Protein AF-A0A645CK18-F1 (afdb_monomer)

Structure (mmCIF, N/CA/C/O backbone):
data_AF-A0A645CK18-F1
#
_entry.id   AF-A0A645CK18-F1
#
loop_
_atom_site.group_PDB
_atom_site.id
_atom_site.type_symbol
_atom_site.label_atom_id
_atom_site.label_alt_id
_atom_site.label_comp_id
_atom_site.label_asym_id
_atom_site.label_entity_id
_atom_site.label_seq_id
_atom_site.pdbx_PDB_ins_code
_atom_site.Cartn_x
_atom_site.Cartn_y
_atom_site.Cartn_z
_atom_site.occupancy
_atom_site.B_iso_or_equiv
_atom_site.auth_seq_id
_atom_site.auth_comp_id
_atom_site.auth_asym_id
_atom_site.auth_atom_id
_atom_site.pdbx_PDB_model_num
ATOM 1 N N . MET A 1 1 ? -4.525 -36.676 12.591 1.00 39.38 1 MET A N 1
ATOM 2 C CA . MET A 1 1 ? -5.129 -35.345 12.362 1.00 39.38 1 MET A CA 1
ATOM 3 C C . MET A 1 1 ? -4.585 -34.371 13.397 1.00 39.38 1 MET A C 1
ATOM 5 O O . MET A 1 1 ? -5.001 -34.445 14.545 1.00 39.38 1 MET A O 1
ATOM 9 N N . ARG A 1 2 ? -3.647 -33.491 13.028 1.00 35.09 2 ARG A N 1
ATOM 10 C CA . ARG A 1 2 ? -3.368 -32.287 13.825 1.00 35.09 2 ARG A CA 1
ATOM 11 C C . ARG A 1 2 ? -4.333 -31.209 13.345 1.00 35.09 2 ARG A C 1
ATOM 13 O O . ARG A 1 2 ? -4.255 -30.798 12.192 1.00 35.09 2 ARG A O 1
ATOM 20 N N . LYS A 1 3 ? -5.286 -30.823 14.196 1.00 43.47 3 LYS A N 1
ATOM 21 C CA . LYS A 1 3 ? -6.135 -29.643 13.990 1.00 43.47 3 LYS A CA 1
ATOM 22 C C . LYS A 1 3 ? -5.348 -28.403 14.410 1.00 43.47 3 LYS A C 1
ATOM 24 O O . LYS A 1 3 ? -5.750 -27.685 15.314 1.00 43.47 3 LYS A O 1
ATOM 29 N N . ASP A 1 4 ? -4.239 -28.155 13.729 1.00 43.88 4 ASP A N 1
ATOM 30 C CA . ASP A 1 4 ? -3.642 -26.829 13.736 1.00 43.88 4 ASP A CA 1
ATOM 31 C C . ASP A 1 4 ? -4.367 -26.083 12.619 1.00 43.88 4 ASP A C 1
ATOM 33 O O . ASP A 1 4 ? -3.883 -25.984 11.491 1.00 43.88 4 ASP A O 1
ATOM 37 N N . GLY A 1 5 ? -5.590 -25.630 12.904 1.00 43.50 5 GLY A N 1
ATOM 38 C CA . GLY A 1 5 ? -6.220 -24.566 12.130 1.00 43.50 5 GLY A CA 1
ATOM 39 C C . GLY A 1 5 ? -5.396 -23.305 12.354 1.00 43.50 5 GLY A C 1
ATOM 40 O O . GLY A 1 5 ? -5.785 -22.446 13.134 1.00 43.50 5 GLY A O 1
ATOM 41 N N . LYS A 1 6 ? -4.191 -23.279 11.773 1.00 40.31 6 LYS A N 1
ATOM 42 C CA . LYS A 1 6 ? -3.213 -22.208 11.892 1.00 40.31 6 LYS A CA 1
ATOM 43 C C . LYS A 1 6 ? -3.889 -20.946 11.393 1.00 40.31 6 LYS A C 1
ATOM 45 O O . LYS A 1 6 ? -4.274 -20.884 10.226 1.00 40.31 6 LYS A O 1
ATOM 50 N N . TYR A 1 7 ? -4.046 -19.973 12.279 1.00 39.88 7 TYR A N 1
ATOM 51 C CA . TYR A 1 7 ? -4.346 -18.601 11.914 1.00 39.88 7 TYR A CA 1
ATOM 52 C C . TYR A 1 7 ? -3.490 -18.226 10.699 1.00 39.88 7 TYR A C 1
ATOM 54 O O . TYR A 1 7 ? -2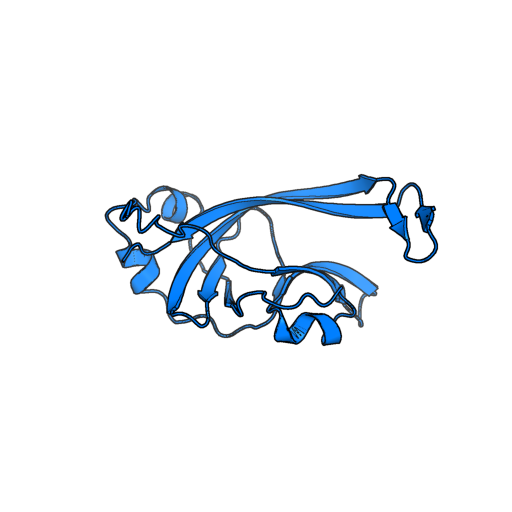.262 -18.207 10.779 1.00 39.88 7 TYR A O 1
ATOM 62 N N . LYS A 1 8 ? -4.116 -17.990 9.543 1.00 45.72 8 LYS A N 1
ATOM 63 C CA . LYS A 1 8 ? -3.454 -17.231 8.483 1.00 45.72 8 LYS A CA 1
ATOM 64 C C . LYS A 1 8 ? -3.604 -15.764 8.861 1.00 45.72 8 LYS A C 1
ATOM 66 O O . LYS A 1 8 ? -4.473 -15.069 8.331 1.00 45.72 8 LYS A O 1
ATOM 71 N N . ASP A 1 9 ? -2.745 -15.314 9.773 1.00 56.09 9 ASP A N 1
ATOM 72 C CA . ASP A 1 9 ? -2.522 -13.895 10.099 1.00 56.09 9 ASP A CA 1
ATOM 73 C C . ASP A 1 9 ? -1.730 -13.177 8.989 1.00 56.09 9 ASP A C 1
ATOM 75 O O . ASP A 1 9 ? -1.170 -12.102 9.171 1.00 56.09 9 ASP A O 1
ATOM 79 N N . GLU A 1 10 ? -1.684 -13.777 7.803 1.00 64.25 10 GLU A N 1
ATOM 80 C CA . GLU A 1 10 ? -1.122 -13.201 6.596 1.00 64.25 10 GLU A CA 1
ATOM 81 C C . GLU A 1 10 ? -2.141 -12.217 6.001 1.00 64.25 10 GLU A C 1
ATOM 83 O O . GLU A 1 10 ? -3.342 -12.512 5.861 1.00 64.25 10 GLU A O 1
ATOM 88 N N . ILE A 1 11 ? -1.659 -11.017 5.690 1.00 69.62 11 ILE A N 1
ATOM 89 C CA . ILE A 1 11 ? -2.378 -10.035 4.888 1.00 69.62 11 ILE A CA 1
ATOM 90 C C . ILE A 1 11 ? -1.669 -9.971 3.543 1.00 69.62 11 ILE A C 1
ATOM 92 O O . ILE A 1 11 ? -0.515 -9.556 3.467 1.00 69.62 11 ILE A O 1
ATOM 96 N N . ASP A 1 12 ? -2.399 -10.317 2.491 1.00 73.88 12 ASP A N 1
ATOM 97 C CA . ASP A 1 12 ? -1.929 -10.189 1.122 1.00 73.88 12 ASP A CA 1
ATOM 98 C C . ASP A 1 12 ? -2.417 -8.851 0.552 1.00 73.88 12 ASP A C 1
ATOM 100 O O . ASP A 1 12 ? -3.615 -8.633 0.359 1.00 73.88 12 ASP A O 1
ATOM 104 N N . PHE A 1 13 ? -1.487 -7.944 0.270 1.00 84.06 13 PHE A N 1
ATOM 105 C CA . PHE A 1 13 ? -1.720 -6.783 -0.588 1.00 84.06 13 PHE A CA 1
ATOM 106 C C . PHE A 1 13 ? -0.542 -6.620 -1.542 1.00 84.06 13 PHE A C 1
ATOM 108 O O . PHE A 1 13 ? 0.584 -7.015 -1.245 1.00 84.06 13 PHE A O 1
ATOM 115 N N . SER A 1 14 ? -0.807 -6.048 -2.715 1.00 90.44 14 SER A N 1
ATOM 116 C CA . SER A 1 14 ? 0.205 -5.882 -3.754 1.00 90.44 14 SER A CA 1
ATOM 117 C C . SER A 1 14 ? 0.737 -4.449 -3.789 1.00 90.44 14 SER A C 1
ATOM 119 O O . SER A 1 14 ? 0.002 -3.483 -3.574 1.00 90.44 14 SER A O 1
ATOM 121 N N . LEU A 1 15 ? 2.030 -4.339 -4.077 1.00 92.31 15 LEU A N 1
ATOM 122 C CA . LEU A 1 15 ? 2.783 -3.095 -4.197 1.00 92.31 15 LEU A CA 1
ATOM 123 C C . LEU A 1 15 ? 3.321 -2.968 -5.623 1.00 92.31 15 LEU A C 1
ATOM 125 O O . LEU A 1 15 ? 3.564 -3.977 -6.298 1.00 92.31 15 LEU A O 1
ATOM 129 N N . GLY A 1 16 ? 3.534 -1.742 -6.083 1.00 92.50 16 GLY A N 1
ATOM 130 C CA . GLY A 1 16 ? 4.200 -1.505 -7.354 1.00 92.50 16 GLY A CA 1
ATOM 131 C C . GLY A 1 16 ? 4.584 -0.053 -7.563 1.00 92.50 16 GLY A C 1
ATOM 132 O O . GLY A 1 16 ? 3.889 0.860 -7.121 1.00 92.50 16 GLY A O 1
ATOM 133 N N . ASP A 1 17 ? 5.690 0.124 -8.269 1.00 92.50 17 ASP A N 1
ATOM 134 C CA . ASP A 1 17 ? 6.139 1.406 -8.788 1.00 92.50 17 ASP A CA 1
ATOM 135 C C . ASP A 1 17 ? 5.344 1.709 -10.061 1.00 92.50 17 ASP A C 1
ATOM 137 O O . ASP A 1 17 ? 5.632 1.171 -11.129 1.00 92.50 17 ASP A O 1
ATOM 141 N N . ILE A 1 18 ? 4.292 2.521 -9.932 1.00 93.12 18 ILE A N 1
ATOM 142 C CA . ILE A 1 18 ? 3.491 2.957 -11.079 1.00 93.12 18 ILE A CA 1
ATOM 143 C C . ILE A 1 18 ? 4.157 4.163 -11.734 1.00 93.12 18 ILE A C 1
ATOM 145 O O . ILE A 1 18 ? 4.786 4.973 -11.055 1.00 93.12 18 ILE A O 1
ATOM 149 N N . VAL A 1 19 ? 3.998 4.309 -13.043 1.00 89.00 19 VAL A N 1
ATOM 150 C CA . VAL A 1 19 ? 4.429 5.516 -13.751 1.00 89.00 19 VAL A CA 1
ATOM 151 C C . VAL A 1 19 ? 3.227 6.442 -13.867 1.00 89.00 19 VAL A C 1
ATOM 153 O O . VAL A 1 19 ? 2.182 6.036 -14.368 1.00 89.00 19 VAL A O 1
ATOM 156 N N . ASP A 1 20 ? 3.360 7.672 -13.382 1.00 82.12 20 ASP A N 1
ATOM 157 C CA . ASP A 1 20 ? 2.406 8.726 -13.715 1.00 82.12 20 ASP A CA 1
ATOM 158 C C . ASP A 1 20 ? 2.648 9.167 -15.159 1.00 82.12 20 ASP A C 1
ATOM 160 O O . ASP A 1 20 ? 3.687 9.753 -15.464 1.00 82.12 20 ASP A O 1
ATOM 164 N N . ASP A 1 21 ? 1.695 8.883 -16.045 1.00 77.56 21 ASP A N 1
ATOM 165 C CA . ASP A 1 21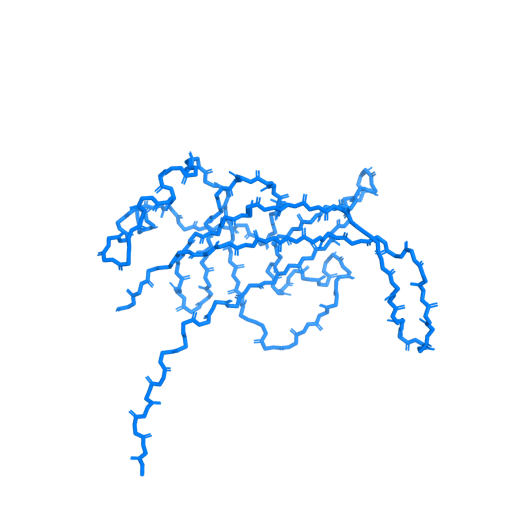 ? 1.818 9.170 -17.475 1.00 77.56 21 ASP A CA 1
ATOM 166 C C . ASP A 1 21 ? 2.049 10.663 -17.764 1.00 77.56 21 ASP A C 1
ATOM 168 O O . ASP A 1 21 ? 2.741 10.997 -18.729 1.00 77.56 21 ASP A O 1
ATOM 172 N N . ALA A 1 22 ? 1.528 11.569 -16.926 1.00 79.56 22 ALA A N 1
ATOM 173 C CA . ALA A 1 22 ? 1.653 13.009 -17.142 1.00 79.56 22 ALA A CA 1
ATOM 174 C C . ALA A 1 22 ? 3.050 13.539 -16.788 1.00 79.56 22 ALA A C 1
ATOM 176 O O . ALA A 1 22 ? 3.602 14.370 -17.507 1.00 79.56 22 ALA A O 1
ATOM 177 N N . SER A 1 23 ? 3.623 13.069 -15.678 1.00 81.31 23 SER A N 1
ATOM 178 C CA . SER A 1 23 ? 4.912 13.552 -15.165 1.00 81.31 23 SER A CA 1
ATOM 179 C C . SER A 1 23 ? 6.087 12.617 -15.459 1.00 81.31 23 SER A C 1
ATOM 181 O O . SER A 1 23 ? 7.228 12.970 -15.168 1.00 81.31 23 SER A O 1
ATOM 183 N N . GLN A 1 24 ? 5.819 11.422 -15.997 1.00 84.75 24 GLN A N 1
ATOM 184 C CA . GLN A 1 24 ? 6.776 10.318 -16.154 1.00 84.75 24 GLN A CA 1
ATOM 185 C C . GLN A 1 24 ? 7.507 9.972 -14.844 1.00 84.75 24 GLN A C 1
ATOM 187 O O . GLN A 1 24 ? 8.623 9.448 -14.841 1.00 84.75 24 GLN A O 1
ATOM 192 N N . THR A 1 25 ? 6.876 10.274 -13.707 1.00 86.69 25 THR A N 1
ATOM 193 C CA . THR A 1 25 ? 7.445 10.039 -12.382 1.00 86.69 25 THR A CA 1
ATOM 194 C C . THR A 1 25 ? 7.083 8.641 -11.909 1.00 86.69 25 THR A C 1
ATOM 196 O O . THR A 1 25 ? 5.939 8.206 -12.036 1.00 86.69 25 THR A O 1
ATOM 199 N N . ILE A 1 26 ? 8.058 7.950 -11.320 1.00 90.00 26 ILE A N 1
ATOM 200 C CA . ILE A 1 26 ? 7.840 6.667 -10.653 1.00 90.00 26 ILE A CA 1
ATOM 201 C C . ILE A 1 26 ? 7.238 6.924 -9.271 1.00 90.00 26 ILE A C 1
ATOM 203 O O . ILE A 1 26 ? 7.835 7.624 -8.450 1.00 90.00 26 ILE A O 1
ATOM 207 N N . ILE A 1 27 ? 6.073 6.337 -9.012 1.00 92.56 27 ILE A N 1
ATOM 208 C CA . ILE A 1 27 ? 5.299 6.512 -7.787 1.00 92.56 27 ILE A CA 1
ATOM 209 C C . ILE A 1 27 ? 5.106 5.148 -7.103 1.00 92.56 27 ILE A C 1
ATOM 211 O O . ILE A 1 27 ? 4.332 4.320 -7.593 1.00 92.56 27 ILE A O 1
ATOM 215 N N . PRO A 1 28 ? 5.735 4.904 -5.941 1.00 95.31 28 PRO A N 1
ATOM 216 C CA . PRO A 1 28 ? 5.482 3.695 -5.168 1.00 95.31 28 PRO A CA 1
ATOM 217 C C . PRO A 1 28 ? 4.033 3.705 -4.684 1.00 95.31 28 PRO A C 1
ATOM 219 O O . PRO A 1 28 ? 3.577 4.685 -4.093 1.00 95.31 28 PRO A O 1
ATOM 222 N N . SER A 1 29 ? 3.290 2.635 -4.952 1.00 96.56 29 SER A N 1
ATOM 223 C CA . SER A 1 29 ? 1.846 2.586 -4.712 1.00 96.56 29 SER A CA 1
ATOM 224 C C . SER A 1 29 ? 1.390 1.238 -4.162 1.00 96.56 29 SER A C 1
ATOM 226 O O . SER A 1 29 ? 1.933 0.186 -4.511 1.00 96.56 29 SER A O 1
ATOM 228 N N . PHE A 1 30 ? 0.343 1.259 -3.334 1.00 96.50 30 PHE A N 1
ATOM 229 C CA . PHE A 1 30 ? -0.488 0.077 -3.126 1.00 96.50 30 PHE A CA 1
ATOM 230 C C . PHE A 1 30 ? -1.358 -0.101 -4.363 1.00 96.50 30 PHE A C 1
ATOM 232 O O . PHE A 1 30 ? -1.953 0.864 -4.846 1.00 96.50 30 PHE A O 1
ATOM 239 N N . VAL A 1 31 ? -1.419 -1.325 -4.881 1.00 95.81 31 VAL A N 1
ATOM 240 C CA . VAL A 1 31 ? -2.104 -1.639 -6.136 1.00 95.81 31 VAL A CA 1
ATOM 241 C C . VAL A 1 31 ? -2.947 -2.888 -5.940 1.00 95.81 31 VAL A C 1
ATOM 243 O O . VAL A 1 31 ? -2.420 -3.967 -5.654 1.00 95.81 31 VAL A O 1
ATOM 246 N N . ASN A 1 32 ? -4.260 -2.771 -6.130 1.00 94.38 32 ASN A N 1
ATOM 247 C CA . ASN A 1 32 ? -5.154 -3.918 -6.212 1.00 94.38 32 ASN A CA 1
ATOM 248 C C . ASN A 1 32 ? -4.649 -4.838 -7.340 1.00 94.38 32 ASN A C 1
ATOM 250 O O . ASN A 1 32 ? -4.441 -4.352 -8.452 1.00 94.38 32 ASN A O 1
ATOM 254 N N . PRO A 1 33 ? -4.467 -6.150 -7.102 1.00 92.38 33 PRO A N 1
ATOM 255 C CA . PRO A 1 33 ? -4.037 -7.108 -8.119 1.00 92.38 33 PRO A CA 1
ATOM 256 C C . PRO A 1 33 ? -4.733 -6.968 -9.480 1.00 92.38 33 PRO A C 1
ATOM 258 O O . PRO A 1 33 ? -4.067 -7.047 -10.509 1.00 92.38 33 PRO A O 1
ATOM 261 N N . SER A 1 34 ? -6.039 -6.676 -9.487 1.00 91.56 34 SER A N 1
ATOM 262 C CA . SER A 1 34 ? -6.828 -6.473 -10.717 1.00 91.56 34 SER A CA 1
ATOM 263 C C . SER A 1 34 ? -6.397 -5.266 -11.561 1.00 91.56 34 SER A C 1
ATOM 265 O O . SER A 1 34 ? -6.714 -5.211 -12.743 1.00 91.56 34 SER A O 1
ATOM 267 N N . LYS A 1 35 ? -5.665 -4.313 -10.976 1.00 93.75 35 LYS A N 1
ATOM 268 C CA . LYS A 1 35 ? -5.165 -3.100 -11.632 1.00 93.75 35 LYS A CA 1
ATOM 269 C C . LYS A 1 35 ? -3.711 -3.176 -12.064 1.00 93.75 35 LYS A C 1
ATOM 271 O O . LYS A 1 35 ? -3.231 -2.264 -12.720 1.00 93.75 35 LYS A O 1
ATOM 276 N N . ARG A 1 36 ? -2.990 -4.250 -11.738 1.00 92.94 36 ARG A N 1
ATOM 277 C CA . ARG A 1 36 ? -1.549 -4.340 -12.029 1.00 92.94 36 ARG A CA 1
ATOM 278 C C . ARG A 1 36 ? -1.237 -4.220 -13.523 1.00 92.94 36 ARG A C 1
ATOM 280 O O . ARG A 1 36 ? -0.281 -3.537 -13.877 1.00 92.94 36 ARG A O 1
ATOM 287 N N . GLN A 1 37 ? -2.065 -4.818 -14.380 1.00 92.06 37 GLN A N 1
ATOM 288 C CA . GLN A 1 37 ? -1.892 -4.741 -15.832 1.00 92.06 37 GLN A CA 1
ATOM 289 C C . GLN A 1 37 ? -2.069 -3.312 -16.367 1.00 92.06 37 GLN A C 1
ATOM 291 O O 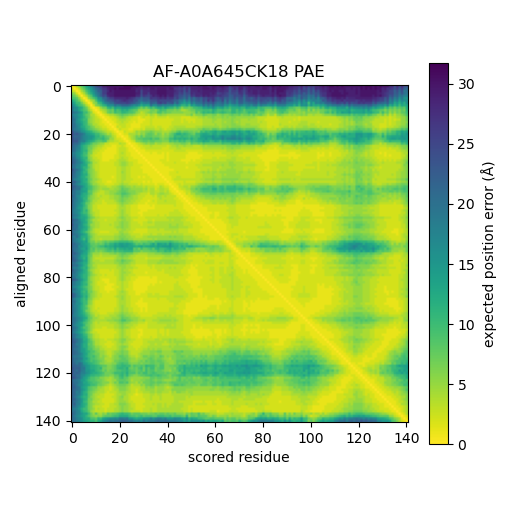. GLN A 1 37 ? -1.280 -2.897 -17.216 1.00 92.06 37 GLN A O 1
ATOM 296 N N . ASP A 1 38 ? -3.025 -2.546 -15.826 1.00 92.25 38 ASP A N 1
ATOM 297 C CA . ASP A 1 38 ? -3.272 -1.144 -16.203 1.00 92.25 38 ASP A CA 1
ATOM 298 C C . ASP A 1 38 ? -2.010 -0.278 -16.001 1.00 92.25 38 ASP A C 1
ATOM 300 O O . ASP A 1 38 ? -1.769 0.654 -16.761 1.00 92.25 38 ASP A O 1
ATOM 304 N N . TYR A 1 39 ? -1.157 -0.638 -15.031 1.00 91.00 39 TYR A N 1
ATOM 305 C CA . TYR A 1 39 ? 0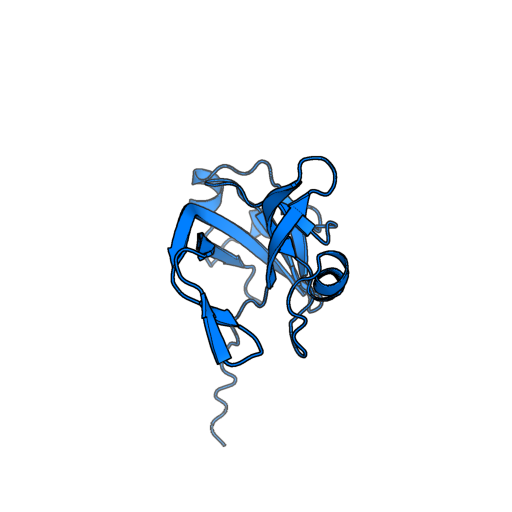.105 0.047 -14.721 1.00 91.00 39 TYR A CA 1
ATOM 306 C C . TYR A 1 39 ? 1.357 -0.694 -15.211 1.00 91.00 39 TYR A C 1
ATOM 308 O O . TYR A 1 39 ? 2.460 -0.404 -14.753 1.00 91.00 39 TYR A O 1
ATOM 316 N N . LYS A 1 40 ? 1.207 -1.663 -16.129 1.00 90.00 40 LYS A N 1
ATOM 317 C CA . LYS A 1 40 ? 2.313 -2.462 -16.698 1.00 90.00 40 LYS A CA 1
ATOM 318 C C . LYS A 1 40 ? 3.168 -3.173 -15.637 1.00 90.00 40 LYS A C 1
ATOM 320 O O . LYS A 1 40 ? 4.344 -3.456 -15.856 1.00 90.00 40 LYS A O 1
ATOM 325 N N . LEU A 1 41 ? 2.579 -3.476 -14.484 1.00 90.19 41 LEU A N 1
ATOM 326 C CA . LEU A 1 41 ? 3.229 -4.226 -13.419 1.00 90.19 41 LEU A CA 1
ATOM 327 C C . LEU A 1 41 ? 3.111 -5.729 -13.685 1.00 90.19 41 LEU A C 1
ATOM 329 O O . LEU A 1 41 ? 2.113 -6.190 -14.241 1.00 90.19 41 LEU A O 1
ATOM 333 N N . LEU A 1 42 ? 4.082 -6.509 -13.196 1.00 86.75 42 LEU A N 1
ATOM 334 C CA . LEU A 1 42 ? 4.031 -7.973 -13.249 1.00 86.75 42 LEU A CA 1
ATOM 335 C C . LEU A 1 42 ? 2.713 -8.487 -12.656 1.00 86.75 42 LEU A C 1
ATOM 337 O O . LEU A 1 42 ? 2.439 -8.266 -11.473 1.00 86.75 42 LEU A O 1
ATOM 341 N N . THR A 1 43 ? 1.912 -9.188 -13.452 1.00 84.38 43 THR A N 1
ATOM 342 C CA . THR A 1 43 ? 0.668 -9.825 -13.009 1.00 84.38 43 THR A CA 1
ATOM 343 C C . THR A 1 43 ? 0.971 -11.161 -12.342 1.00 84.38 43 THR A C 1
ATOM 345 O O . THR A 1 43 ? 1.717 -11.970 -12.885 1.00 84.38 43 THR A O 1
ATOM 348 N N . MET A 1 44 ? 0.371 -11.409 -11.180 1.00 81.75 44 MET A N 1
ATOM 349 C CA . MET A 1 44 ? 0.565 -12.634 -10.401 1.00 81.75 44 MET A CA 1
ATOM 350 C C . MET A 1 44 ? -0.799 -13.256 -10.095 1.00 81.75 44 MET A C 1
ATOM 352 O O . MET A 1 44 ? -1.705 -12.563 -9.629 1.00 81.75 44 MET A O 1
ATOM 356 N N . SER A 1 45 ? -0.957 -14.555 -10.349 1.00 83.25 45 SER A N 1
ATOM 357 C CA . SER A 1 45 ? -2.170 -15.295 -9.990 1.00 83.25 45 SER A CA 1
ATOM 358 C C . SER A 1 45 ? -2.219 -15.589 -8.490 1.00 83.25 45 SER A C 1
ATOM 360 O O . SER A 1 45 ? -1.185 -15.840 -7.877 1.00 83.25 45 SER A O 1
ATOM 362 N N . GLY A 1 46 ? -3.420 -15.627 -7.911 1.00 82.44 46 GLY A N 1
ATOM 363 C CA . GLY A 1 46 ? -3.625 -16.013 -6.508 1.00 82.44 46 GLY A CA 1
ATOM 364 C C . GLY A 1 46 ? -3.459 -14.883 -5.489 1.00 82.44 46 GLY A C 1
ATOM 365 O O . GLY A 1 46 ? -3.665 -15.121 -4.304 1.00 82.44 46 GLY A O 1
ATOM 366 N N . LEU A 1 47 ? -3.147 -13.656 -5.925 1.00 84.62 47 LEU A N 1
ATOM 367 C CA . LEU A 1 47 ? -3.124 -12.500 -5.030 1.00 84.62 47 LEU A CA 1
ATOM 368 C C . LEU A 1 47 ? -4.537 -12.090 -4.605 1.00 84.62 47 LEU A C 1
ATOM 370 O O . LEU A 1 47 ? -5.425 -11.895 -5.438 1.00 84.62 47 LEU A O 1
ATOM 374 N N . GLN A 1 48 ? -4.718 -11.881 -3.305 1.00 88.06 48 GLN A N 1
ATOM 375 C CA . GLN A 1 48 ? -5.960 -11.375 -2.735 1.00 88.06 48 GLN A CA 1
ATOM 376 C C . GLN A 1 48 ? -6.208 -9.921 -3.163 1.00 88.06 48 GLN A C 1
ATOM 378 O O . GLN A 1 48 ? -5.378 -9.037 -2.943 1.00 88.06 48 GLN A O 1
ATOM 383 N N . SER A 1 49 ? -7.386 -9.642 -3.728 1.00 91.00 49 SER A N 1
ATOM 384 C CA . SER A 1 49 ? -7.809 -8.261 -3.979 1.00 91.00 49 SER A CA 1
ATOM 385 C C . SER A 1 49 ? -8.000 -7.491 -2.678 1.00 91.00 49 SER A C 1
ATOM 387 O O . SER A 1 49 ? -8.606 -8.011 -1.735 1.00 91.00 49 SER A O 1
ATOM 389 N N . ALA A 1 50 ? -7.541 -6.240 -2.675 1.00 92.81 50 ALA A N 1
ATOM 390 C CA . ALA A 1 50 ? -7.711 -5.286 -1.590 1.00 92.81 50 ALA A CA 1
ATOM 391 C C . ALA A 1 50 ? -7.994 -3.884 -2.142 1.00 92.81 50 ALA A C 1
ATOM 393 O O . ALA A 1 50 ? -7.480 -3.511 -3.198 1.00 92.81 50 ALA A O 1
ATOM 394 N N . LYS A 1 51 ? -8.822 -3.132 -1.416 1.00 96.25 51 LYS A N 1
ATOM 395 C CA . LYS A 1 51 ? -9.077 -1.703 -1.622 1.00 96.25 51 LYS A CA 1
ATOM 396 C C . LYS A 1 51 ? -8.347 -0.896 -0.558 1.00 96.25 51 LYS A C 1
ATOM 398 O O . LYS A 1 51 ? -8.158 -1.394 0.553 1.00 96.25 51 LYS A O 1
ATOM 403 N N . PHE A 1 52 ? -7.996 0.343 -0.886 1.00 97.75 52 PHE A N 1
ATOM 404 C CA . PHE A 1 52 ? -7.189 1.223 -0.045 1.00 97.75 52 PHE A CA 1
ATOM 405 C C . PHE A 1 52 ? -7.819 2.607 0.135 1.00 97.75 52 PHE A C 1
ATOM 407 O O . PHE A 1 52 ? -8.620 3.051 -0.688 1.00 97.75 52 PHE A O 1
ATOM 414 N N . GLU A 1 53 ? -7.458 3.289 1.217 1.00 98.19 53 GLU A N 1
ATOM 415 C CA . GLU A 1 53 ? -7.786 4.697 1.440 1.00 98.19 53 GLU A CA 1
ATOM 416 C C . GLU A 1 53 ? -6.727 5.360 2.327 1.00 98.19 53 GLU A C 1
ATOM 418 O O . GLU A 1 53 ? -6.147 4.704 3.194 1.00 98.19 53 GLU A O 1
ATOM 423 N N . LEU A 1 54 ? -6.461 6.650 2.115 1.00 98.19 54 LEU A N 1
ATOM 424 C CA . LEU A 1 54 ? -5.631 7.432 3.033 1.00 98.19 54 LEU A CA 1
ATOM 425 C C . LEU A 1 54 ? -6.498 7.888 4.207 1.00 98.19 54 LEU A C 1
ATOM 427 O O . LEU A 1 54 ? -7.589 8.410 4.002 1.00 98.19 54 LEU A O 1
ATOM 431 N N . THR A 1 55 ? -6.010 7.702 5.428 1.00 97.88 55 THR A N 1
ATOM 432 C CA . THR A 1 55 ? -6.703 8.164 6.636 1.00 97.88 55 THR A CA 1
ATOM 433 C C . THR A 1 55 ? -6.092 9.463 7.156 1.00 97.88 55 THR A C 1
ATOM 435 O O . THR A 1 55 ? -4.930 9.763 6.879 1.00 97.88 55 THR A O 1
ATOM 438 N N . ASP A 1 56 ? -6.849 10.176 7.989 1.00 96.50 56 ASP A N 1
ATOM 439 C CA . ASP A 1 56 ? -6.356 11.327 8.757 1.00 96.50 56 ASP A CA 1
ATOM 440 C C . ASP A 1 56 ? -5.711 10.919 10.096 1.00 96.50 56 ASP A C 1
ATOM 442 O O . ASP A 1 56 ? -5.404 11.771 10.932 1.00 96.50 56 ASP A O 1
ATOM 446 N N . LEU A 1 57 ? -5.512 9.614 10.331 1.00 96.50 57 LEU A N 1
ATOM 447 C CA . LEU A 1 57 ? -4.918 9.127 11.571 1.00 96.50 57 LEU A CA 1
ATOM 448 C C . LEU A 1 57 ? -3.450 9.533 11.678 1.00 96.50 57 LEU A C 1
ATOM 450 O O . LEU A 1 57 ? -2.671 9.421 10.729 1.00 96.50 57 LEU A O 1
ATOM 454 N N . THR A 1 58 ? -3.053 9.926 12.883 1.00 95.50 58 THR A N 1
ATOM 455 C CA . THR A 1 58 ? -1.649 10.151 13.213 1.00 95.50 58 THR A CA 1
ATOM 456 C C . THR A 1 58 ? -0.937 8.834 13.505 1.00 95.50 58 THR A C 1
ATOM 458 O O . THR A 1 58 ? -1.545 7.816 13.855 1.00 95.50 58 THR A O 1
ATOM 461 N N . LYS A 1 59 ? 0.396 8.865 13.431 1.00 93.31 59 LYS A N 1
ATOM 462 C CA . LYS A 1 59 ? 1.241 7.751 13.864 1.00 93.31 59 LYS A CA 1
ATOM 463 C C . LYS A 1 59 ? 0.961 7.348 15.312 1.00 93.31 59 LYS A C 1
ATOM 465 O O . LYS A 1 59 ? 0.883 6.158 15.587 1.00 93.31 59 LYS A O 1
ATOM 470 N N . ASP A 1 60 ? 0.759 8.302 16.216 1.00 93.31 60 ASP A N 1
ATOM 471 C CA . ASP A 1 60 ? 0.490 7.999 17.627 1.00 93.31 60 ASP A CA 1
ATOM 472 C C . ASP A 1 60 ? -0.859 7.298 17.804 1.00 93.31 60 ASP A C 1
ATOM 474 O O . ASP A 1 60 ? -0.947 6.293 18.509 1.00 93.31 60 ASP A O 1
ATOM 478 N N . GLN A 1 61 ? -1.899 7.756 17.097 1.00 93.50 61 GLN A N 1
ATOM 479 C CA . GLN A 1 61 ? -3.197 7.076 17.077 1.00 93.50 61 GLN A CA 1
ATOM 480 C C . GLN A 1 61 ? -3.062 5.647 16.549 1.00 93.50 61 GLN A C 1
ATOM 482 O O . GLN A 1 61 ? -3.574 4.716 17.167 1.00 93.50 61 GLN A O 1
ATOM 487 N N . TYR A 1 62 ? -2.317 5.454 15.457 1.00 94.00 62 TYR A N 1
ATOM 488 C CA . TYR A 1 62 ? -2.016 4.126 14.931 1.00 94.00 62 TYR A CA 1
ATOM 489 C C . TYR A 1 62 ? -1.266 3.264 15.954 1.00 94.00 62 TYR A C 1
ATOM 491 O O . TYR A 1 62 ? -1.656 2.122 16.194 1.00 94.00 62 TYR A O 1
ATOM 499 N N . MET A 1 63 ? -0.215 3.785 16.593 1.00 90.81 63 MET A N 1
ATOM 500 C CA . MET A 1 63 ? 0.600 3.044 17.562 1.00 90.81 63 MET A CA 1
ATOM 501 C C . MET A 1 63 ? -0.191 2.646 18.812 1.00 90.81 63 MET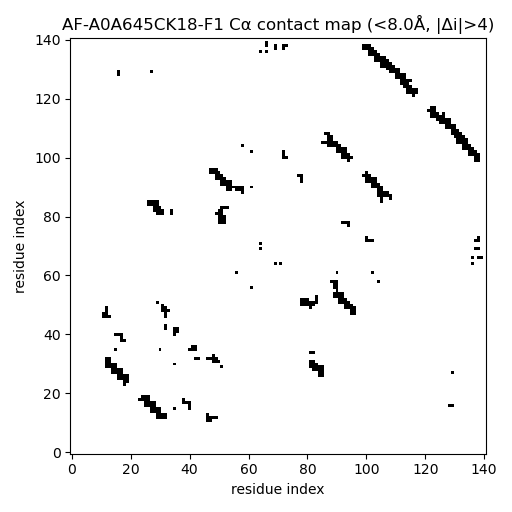 A C 1
ATOM 503 O O . MET A 1 63 ? 0.042 1.551 19.324 1.00 90.81 63 MET A O 1
ATOM 507 N N . ASN A 1 64 ? -1.183 3.442 19.213 1.00 90.81 64 ASN A N 1
ATOM 508 C CA . ASN A 1 64 ? -2.050 3.171 20.362 1.00 90.81 64 ASN A CA 1
ATOM 509 C C . ASN A 1 64 ? -3.127 2.101 20.115 1.00 90.81 64 ASN A C 1
ATOM 511 O O . ASN A 1 64 ? -3.718 1.610 21.075 1.00 90.81 64 ASN A O 1
ATOM 515 N N . ILE A 1 65 ? -3.379 1.697 18.863 1.00 88.25 65 ILE A N 1
ATOM 516 C CA . ILE A 1 65 ? -4.277 0.567 18.571 1.00 88.25 65 ILE A CA 1
ATOM 517 C C . ILE A 1 65 ? -3.679 -0.712 19.160 1.00 88.25 65 ILE A C 1
ATOM 519 O O . ILE A 1 65 ? -2.533 -1.063 18.873 1.00 88.25 65 ILE A O 1
ATOM 523 N N . THR A 1 66 ? -4.451 -1.443 19.948 1.00 83.06 66 THR A N 1
ATOM 524 C CA . THR A 1 66 ? -4.000 -2.699 20.552 1.00 83.06 66 THR A CA 1
ATOM 525 C C . THR A 1 66 ? -4.649 -3.886 19.856 1.00 83.06 66 THR A C 1
ATOM 527 O O . THR A 1 66 ? -5.635 -3.743 19.139 1.00 83.06 66 THR A O 1
ATOM 530 N N . GLN A 1 67 ? -4.116 -5.085 20.090 1.00 72.19 67 GLN A N 1
ATOM 531 C CA . GLN A 1 67 ? -4.702 -6.318 19.561 1.00 72.19 67 GLN A CA 1
ATOM 532 C C . GLN A 1 67 ? -6.137 -6.560 20.069 1.00 72.19 67 GLN A C 1
ATOM 534 O O . GLN A 1 67 ? -6.915 -7.234 19.405 1.00 72.19 67 GLN A O 1
ATOM 539 N N . VAL A 1 68 ? -6.486 -6.006 21.236 1.00 75.00 68 VAL A N 1
ATOM 540 C CA . VAL A 1 68 ? -7.796 -6.190 21.881 1.00 75.00 68 VAL A CA 1
ATOM 541 C C . VAL A 1 68 ? -8.794 -5.076 21.563 1.00 75.00 68 VAL A C 1
ATOM 543 O O . VAL A 1 68 ? -9.992 -5.292 21.700 1.00 75.00 68 VAL A O 1
ATOM 546 N N . ASN A 1 69 ? -8.327 -3.897 21.136 1.00 79.44 69 ASN A N 1
ATOM 547 C CA . ASN A 1 69 ? -9.193 -2.785 20.754 1.00 79.44 69 ASN A CA 1
ATOM 548 C C . ASN A 1 69 ? -8.930 -2.366 19.302 1.00 79.44 69 ASN A C 1
ATOM 550 O O . ASN A 1 69 ? -8.005 -1.603 19.013 1.00 79.44 69 ASN A O 1
ATOM 554 N N . ALA A 1 70 ? -9.810 -2.831 18.413 1.00 82.75 70 ALA A N 1
ATOM 555 C CA . ALA A 1 70 ? -9.848 -2.458 17.003 1.00 82.75 70 ALA A CA 1
ATOM 556 C C . ALA A 1 70 ? -11.005 -1.494 16.656 1.00 82.75 70 ALA A C 1
ATOM 558 O O . ALA A 1 70 ? -11.328 -1.330 15.479 1.00 82.75 70 ALA A O 1
ATOM 559 N N . GLU A 1 71 ? -11.632 -0.842 17.645 1.00 88.44 71 GLU A N 1
ATOM 560 C CA . GLU A 1 71 ? -12.769 0.078 17.445 1.00 88.44 71 GLU A CA 1
ATOM 561 C C . GLU A 1 71 ? -12.445 1.171 16.427 1.00 88.44 71 GLU A C 1
ATOM 563 O O . GLU A 1 71 ? -13.255 1.459 15.548 1.00 88.44 71 GLU A O 1
ATOM 568 N N . LEU A 1 72 ? -11.227 1.719 16.492 1.00 89.44 72 LEU A N 1
ATOM 569 C CA . LEU A 1 72 ? -10.760 2.740 15.558 1.00 89.44 72 LEU A CA 1
ATOM 570 C C . LEU A 1 72 ? -10.699 2.230 14.111 1.00 89.44 72 LEU A C 1
ATOM 572 O O . LEU A 1 72 ? -10.984 2.980 13.190 1.00 89.44 72 LEU A O 1
ATOM 576 N N . ILE A 1 73 ? -10.345 0.962 13.889 1.00 91.69 73 ILE A N 1
ATOM 577 C CA . ILE A 1 73 ? -10.315 0.374 12.541 1.00 91.69 73 ILE A CA 1
ATOM 578 C C . ILE A 1 73 ? -11.744 0.124 12.047 1.00 91.69 73 ILE A C 1
ATOM 580 O O . ILE A 1 73 ? -12.060 0.374 10.882 1.00 91.69 73 ILE A O 1
ATOM 584 N N . ASN A 1 74 ? -12.610 -0.362 12.938 1.00 90.94 74 ASN A N 1
ATOM 585 C CA . ASN A 1 74 ? -14.000 -0.681 12.627 1.00 90.94 74 ASN A CA 1
ATOM 586 C C . ASN A 1 74 ? -14.836 0.564 12.310 1.00 90.94 74 ASN A C 1
ATOM 588 O O . ASN A 1 74 ? -15.716 0.487 11.455 1.00 90.94 74 ASN A O 1
ATOM 592 N N . SER A 1 75 ? -14.554 1.697 12.960 1.00 93.31 75 SER A N 1
ATOM 593 C CA . SER A 1 75 ? -15.300 2.947 12.778 1.00 93.31 75 SER A CA 1
ATOM 594 C C . SER A 1 75 ? -14.981 3.681 11.474 1.00 93.31 75 SER A C 1
ATOM 596 O O . SER A 1 75 ? -15.810 4.455 10.995 1.00 93.31 75 SER A O 1
ATOM 598 N N . LEU A 1 76 ? -13.809 3.442 10.878 1.00 95.44 76 LEU A N 1
ATOM 599 C CA . LEU A 1 76 ? -13.442 4.053 9.601 1.00 95.44 76 LEU A CA 1
ATOM 600 C C . LEU A 1 76 ? -14.370 3.563 8.476 1.00 95.44 76 LEU A C 1
ATOM 602 O O . LEU A 1 76 ? -14.743 2.389 8.463 1.00 95.44 76 LEU A O 1
ATOM 606 N N . PRO A 1 77 ? -14.720 4.401 7.486 1.00 96.19 77 PRO A N 1
ATOM 607 C CA . PRO A 1 77 ? -15.484 3.962 6.319 1.00 96.19 77 PRO A CA 1
ATOM 608 C C . PRO A 1 77 ? -14.695 2.933 5.503 1.00 96.19 77 PRO A C 1
ATOM 610 O O . PRO A 1 77 ? -13.471 2.888 5.561 1.00 96.19 77 PRO A O 1
ATOM 613 N N . ASP A 1 78 ? -15.377 2.077 4.745 1.00 95.94 78 ASP A N 1
ATOM 614 C CA . ASP A 1 78 ? -14.677 1.102 3.908 1.00 95.94 78 ASP A CA 1
ATOM 615 C C . ASP A 1 78 ? -13.886 1.783 2.775 1.00 95.94 78 ASP A C 1
ATOM 617 O O . ASP A 1 78 ? -14.424 2.669 2.102 1.00 95.94 78 ASP A O 1
ATOM 621 N N . PRO A 1 79 ? -12.639 1.348 2.515 1.00 97.31 79 PRO A N 1
ATOM 622 C CA . PRO A 1 79 ? -11.802 1.942 1.481 1.00 97.31 79 PRO A CA 1
ATOM 623 C C . PRO A 1 79 ? -12.316 1.615 0.074 1.00 97.31 79 PRO A C 1
ATOM 625 O O . PRO A 1 79 ? -12.828 0.519 -0.162 1.00 97.31 79 PRO A O 1
ATOM 628 N N . GLN A 1 80 ? -12.138 2.539 -0.876 1.00 97.38 80 GLN A N 1
ATOM 629 C CA . GLN A 1 80 ? -12.702 2.414 -2.232 1.00 97.38 80 GLN A CA 1
ATOM 630 C C . GLN A 1 80 ? -11.655 2.380 -3.354 1.00 97.38 80 GLN A C 1
ATOM 632 O O . GLN A 1 80 ? -11.939 1.872 -4.445 1.00 97.38 80 GLN A O 1
ATOM 637 N N . LYS A 1 81 ? -10.443 2.896 -3.115 1.00 97.75 81 LYS A N 1
ATOM 638 C CA . LYS A 1 81 ? -9.435 3.061 -4.168 1.00 97.75 81 LYS A CA 1
ATOM 639 C C . LYS A 1 81 ? -8.773 1.732 -4.492 1.00 97.75 81 LYS A C 1
ATOM 641 O O . LYS A 1 81 ? -8.401 0.972 -3.603 1.00 97.75 81 LYS A O 1
ATOM 646 N N . ASP A 1 82 ? -8.599 1.463 -5.780 1.00 96.25 82 ASP A N 1
ATOM 647 C CA . ASP A 1 82 ? -7.799 0.323 -6.226 1.00 96.25 82 ASP A CA 1
ATOM 648 C C . ASP A 1 82 ? -6.304 0.605 -6.169 1.00 96.25 82 ASP A C 1
ATOM 650 O O . ASP A 1 82 ? -5.517 -0.316 -5.977 1.00 96.25 82 ASP A O 1
ATOM 654 N N . VAL A 1 83 ? -5.916 1.866 -6.342 1.00 96.06 83 VAL A N 1
ATOM 655 C CA . VAL A 1 83 ? -4.521 2.292 -6.347 1.00 96.06 83 VAL A CA 1
ATOM 656 C C . VAL A 1 83 ? -4.379 3.547 -5.512 1.00 96.06 83 VAL A C 1
ATOM 658 O O . VAL A 1 83 ? -5.188 4.470 -5.624 1.00 96.06 83 VAL A O 1
ATOM 661 N N . ILE A 1 84 ? -3.357 3.579 -4.661 1.00 97.19 84 ILE A N 1
ATOM 662 C CA . ILE A 1 84 ? -3.020 4.767 -3.884 1.00 97.19 84 ILE A CA 1
ATOM 663 C C . ILE A 1 84 ? -1.507 4.888 -3.710 1.00 97.19 84 ILE A C 1
ATOM 665 O O . ILE A 1 84 ? -0.822 3.910 -3.404 1.00 97.19 84 ILE A O 1
ATOM 669 N N . LYS A 1 85 ? -1.000 6.109 -3.896 1.00 95.88 85 LYS A N 1
ATOM 670 C CA . LYS A 1 85 ? 0.401 6.463 -3.666 1.00 95.88 85 LYS A CA 1
ATOM 671 C C . LYS A 1 85 ? 0.791 6.219 -2.209 1.00 95.88 85 LYS A C 1
ATOM 673 O O . LYS A 1 85 ? 0.052 6.580 -1.289 1.00 95.88 85 LYS A O 1
ATOM 678 N N . ILE A 1 86 ? 1.987 5.677 -2.021 1.00 96.94 86 ILE A N 1
ATOM 679 C CA . ILE A 1 86 ? 2.619 5.465 -0.725 1.00 96.94 86 ILE A CA 1
ATOM 680 C C . ILE A 1 86 ? 3.464 6.681 -0.363 1.00 96.94 86 ILE A C 1
ATOM 682 O O . ILE A 1 86 ? 4.297 7.152 -1.135 1.00 96.94 86 ILE A O 1
ATOM 686 N N . GLU A 1 87 ? 3.263 7.159 0.854 1.00 96.12 87 GLU A N 1
ATOM 687 C CA . GLU A 1 87 ? 4.025 8.228 1.472 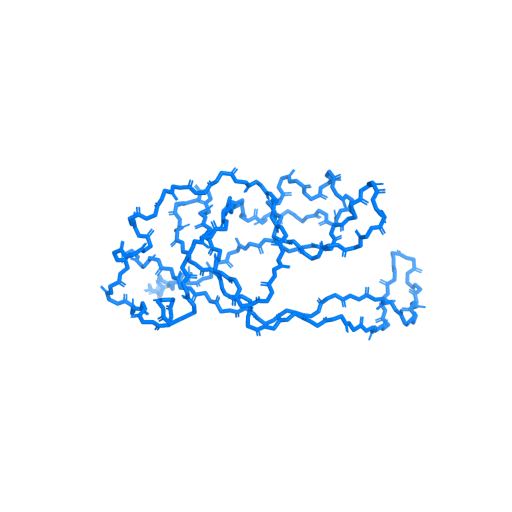1.00 96.12 87 GLU A CA 1
ATOM 688 C C . GLU A 1 87 ? 4.479 7.781 2.859 1.00 96.12 87 GLU A C 1
ATOM 690 O O . GLU A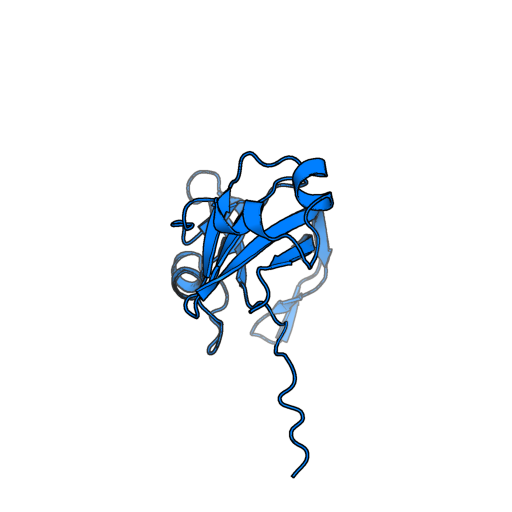 1 87 ? 3.777 7.055 3.570 1.00 96.12 87 GLU A O 1
ATOM 695 N N . LYS A 1 88 ? 5.683 8.214 3.233 1.00 96.19 88 LYS A N 1
ATOM 696 C CA . LYS A 1 88 ? 6.262 7.921 4.541 1.00 96.19 88 LYS A CA 1
ATOM 697 C C . LYS A 1 88 ? 5.409 8.535 5.659 1.00 96.19 88 LYS A C 1
ATOM 699 O O . LYS A 1 88 ? 4.924 9.655 5.525 1.00 96.19 88 LYS A O 1
ATOM 704 N N . ASP A 1 89 ? 5.275 7.798 6.761 1.00 96.12 89 ASP A N 1
ATOM 705 C CA . ASP A 1 89 ? 4.575 8.187 7.994 1.00 96.12 89 ASP A CA 1
ATOM 706 C C . ASP A 1 89 ? 3.068 8.492 7.817 1.00 96.12 89 ASP A C 1
ATOM 708 O O . ASP A 1 89 ? 2.419 9.008 8.728 1.00 96.12 89 ASP A O 1
ATOM 712 N N . LYS A 1 90 ? 2.477 8.141 6.665 1.00 98.00 90 LYS A N 1
ATOM 713 C CA . LYS A 1 90 ? 1.023 8.170 6.449 1.00 98.00 90 LYS A CA 1
ATOM 714 C C . LYS A 1 90 ? 0.368 6.862 6.885 1.00 98.00 90 LYS A C 1
ATOM 716 O O . LYS A 1 90 ? 0.991 5.803 6.860 1.00 98.00 90 LYS A O 1
ATOM 721 N N . ILE A 1 91 ? -0.905 6.933 7.269 1.00 97.88 91 ILE A N 1
ATOM 722 C CA . ILE A 1 91 ? -1.683 5.774 7.712 1.00 97.88 91 ILE A CA 1
ATOM 723 C C . ILE A 1 91 ? -2.747 5.454 6.668 1.00 97.88 91 ILE A C 1
ATOM 725 O O . ILE A 1 91 ? -3.607 6.282 6.359 1.00 97.88 91 ILE A O 1
ATOM 729 N N . TYR A 1 92 ? -2.692 4.238 6.139 1.00 98.00 92 TYR A N 1
ATOM 730 C CA . TYR A 1 92 ? -3.587 3.759 5.095 1.00 98.00 92 TYR A CA 1
ATOM 731 C C . TYR A 1 92 ? -4.550 2.736 5.660 1.00 98.00 92 TYR A C 1
ATOM 733 O O . TYR A 1 92 ? -4.141 1.854 6.404 1.00 98.00 92 TYR A O 1
ATOM 741 N N . LEU A 1 93 ? -5.809 2.815 5.259 1.00 97.12 93 LEU A N 1
ATOM 742 C CA . LEU A 1 93 ? -6.795 1.773 5.480 1.00 97.12 93 LEU A CA 1
ATOM 743 C C . LEU A 1 93 ? -6.758 0.793 4.314 1.00 97.12 93 LEU A C 1
ATOM 745 O O . LEU A 1 93 ? -6.692 1.211 3.159 1.00 97.12 93 LEU A O 1
ATOM 749 N N . PHE A 1 94 ? -6.858 -0.499 4.608 1.00 95.50 94 PHE A N 1
ATOM 750 C CA . PHE A 1 94 ? -7.115 -1.525 3.609 1.00 95.50 94 PHE A CA 1
ATOM 751 C C . PHE A 1 94 ? -8.328 -2.371 3.987 1.00 95.50 94 PHE A C 1
ATOM 753 O O . PHE A 1 94 ? -8.638 -2.567 5.166 1.00 95.50 94 PHE A O 1
ATOM 760 N N . LYS A 1 95 ? -8.992 -2.906 2.963 1.00 93.38 95 LYS A N 1
ATOM 761 C CA . LYS A 1 95 ? -9.983 -3.971 3.107 1.00 93.38 95 LYS A CA 1
ATOM 762 C C . LYS A 1 95 ? -9.806 -4.989 1.992 1.00 93.38 95 LYS A C 1
ATOM 764 O O . LYS A 1 95 ? -9.878 -4.640 0.815 1.00 93.38 95 LYS A O 1
ATOM 769 N N . THR A 1 96 ? -9.550 -6.237 2.358 1.00 91.56 96 THR A N 1
ATOM 770 C CA . THR A 1 96 ? -9.445 -7.356 1.416 1.00 91.56 96 THR A CA 1
ATOM 771 C C . THR A 1 96 ? -10.835 -7.838 0.994 1.00 91.56 96 THR A C 1
ATOM 773 O O . THR A 1 96 ? -11.820 -7.656 1.711 1.00 91.56 96 THR A O 1
ATOM 776 N N . ALA A 1 97 ? -10.935 -8.512 -0.154 1.00 88.56 97 ALA A N 1
ATOM 777 C CA . ALA A 1 97 ? -12.218 -9.032 -0.639 1.00 88.56 97 ALA A CA 1
ATOM 778 C C . ALA A 1 97 ? -12.822 -10.127 0.266 1.00 88.56 97 ALA A C 1
ATOM 780 O O . ALA A 1 97 ? -14.032 -10.314 0.261 1.00 88.56 97 ALA A O 1
ATOM 781 N N . ASN A 1 98 ? -12.007 -10.813 1.080 1.00 86.44 98 ASN A N 1
ATOM 782 C CA . ASN A 1 98 ? -12.489 -11.742 2.113 1.00 86.44 98 ASN A CA 1
ATOM 783 C C . ASN A 1 98 ? -12.911 -11.046 3.427 1.00 86.44 98 ASN A C 1
ATOM 785 O O . ASN A 1 98 ? -13.214 -11.722 4.404 1.00 86.44 98 ASN A O 1
ATOM 789 N N . GLY A 1 99 ? -12.933 -9.710 3.459 1.00 87.44 99 GLY A N 1
ATOM 790 C CA . GLY A 1 99 ? -13.489 -8.921 4.556 1.00 87.44 99 GLY A CA 1
ATOM 791 C C . GLY A 1 99 ? -12.494 -8.476 5.627 1.00 87.44 99 GLY A C 1
ATOM 792 O O . GLY A 1 99 ? -12.889 -7.688 6.486 1.00 87.44 99 GLY A O 1
ATOM 793 N N . LYS A 1 100 ? -11.218 -8.898 5.581 1.00 88.19 100 LYS A N 1
ATOM 794 C CA . LYS A 1 100 ? -10.208 -8.411 6.537 1.00 88.19 100 LYS A CA 1
ATOM 795 C C . LYS A 1 100 ? -9.990 -6.914 6.335 1.00 88.19 100 LYS A C 1
ATOM 797 O O . LYS A 1 100 ? -9.680 -6.467 5.231 1.00 88.19 100 LYS A O 1
ATOM 802 N N . LYS A 1 101 ? -10.120 -6.153 7.418 1.00 90.88 101 LYS A N 1
ATOM 803 C CA . LYS A 1 101 ? -9.935 -4.701 7.450 1.00 90.88 101 LYS A CA 1
ATOM 804 C C . LYS A 1 101 ? -8.811 -4.349 8.413 1.00 90.88 101 LYS A C 1
ATOM 806 O O . LYS A 1 101 ? -8.682 -4.962 9.474 1.00 90.88 101 LYS A O 1
ATOM 811 N N . GLY A 1 102 ? -7.992 -3.375 8.044 1.00 93.06 102 GLY A N 1
ATOM 812 C CA . GLY A 1 102 ? -6.842 -2.998 8.850 1.00 93.06 102 GLY A CA 1
ATOM 813 C C . GLY A 1 102 ? -6.145 -1.744 8.359 1.00 93.06 102 GLY A C 1
ATOM 814 O O . GLY A 1 102 ? -6.518 -1.156 7.349 1.00 93.06 102 GLY A O 1
ATOM 815 N N . LEU A 1 103 ? -5.111 -1.349 9.084 1.00 95.00 103 LEU A N 1
ATOM 816 C CA . LEU A 1 103 ? -4.271 -0.209 8.778 1.00 95.00 103 LEU A CA 1
ATOM 817 C C . LEU A 1 103 ? -2.871 -0.658 8.361 1.00 95.00 103 LEU A C 1
ATOM 819 O O . LEU A 1 103 ? -2.355 -1.658 8.862 1.00 95.00 103 LEU A O 1
ATOM 823 N N . ILE A 1 104 ? -2.253 0.117 7.476 1.00 95.88 104 ILE A N 1
ATOM 824 C CA . ILE A 1 104 ? -0.868 -0.023 7.033 1.00 95.88 104 ILE A CA 1
ATOM 825 C C . ILE A 1 104 ? -0.145 1.294 7.318 1.00 95.88 104 ILE A C 1
ATOM 827 O O . ILE A 1 104 ? -0.645 2.371 6.992 1.00 95.88 104 ILE A O 1
ATOM 831 N N . HIS A 1 105 ? 1.049 1.201 7.893 1.00 96.31 105 HIS A N 1
ATOM 832 C CA . HIS A 1 105 ? 1.919 2.338 8.169 1.00 96.31 105 HIS A CA 1
ATOM 833 C C . HIS A 1 105 ? 3.304 2.128 7.527 1.00 96.31 105 HIS A C 1
ATOM 835 O O . HIS A 1 105 ? 4.072 1.279 8.003 1.00 96.31 105 HIS A O 1
ATOM 841 N N . PRO A 1 106 ? 3.645 2.892 6.470 1.00 96.62 106 PRO A N 1
ATOM 842 C CA . PRO A 1 106 ? 4.977 2.945 5.878 1.00 96.62 106 PRO A CA 1
ATOM 843 C C . PRO A 1 106 ? 5.923 3.805 6.720 1.00 96.62 106 PRO A C 1
ATOM 845 O O . PRO A 1 106 ? 6.010 5.022 6.574 1.00 96.62 106 PRO A O 1
ATOM 848 N N . SER A 1 107 ? 6.662 3.146 7.607 1.00 94.62 107 SER A N 1
ATOM 849 C CA . SER A 1 107 ? 7.662 3.781 8.478 1.00 94.62 107 SER A CA 1
ATOM 850 C C . SER A 1 107 ? 8.912 4.260 7.730 1.00 94.62 107 SER A C 1
ATOM 852 O O . SER A 1 107 ? 9.619 5.163 8.185 1.00 94.62 107 SER A O 1
ATOM 854 N N . SER A 1 108 ? 9.190 3.676 6.565 1.00 95.19 108 SER A N 1
ATOM 855 C CA . SER A 1 108 ? 10.250 4.121 5.668 1.00 95.19 108 SER A CA 1
ATOM 856 C C . SER A 1 108 ? 9.805 4.034 4.215 1.00 95.19 108 SER A C 1
ATOM 858 O O . SER A 1 108 ? 9.001 3.180 3.841 1.00 95.19 108 SER A O 1
ATOM 860 N N . LEU A 1 109 ? 10.359 4.935 3.411 1.00 95.44 109 LEU A N 1
ATOM 861 C CA . LEU A 1 109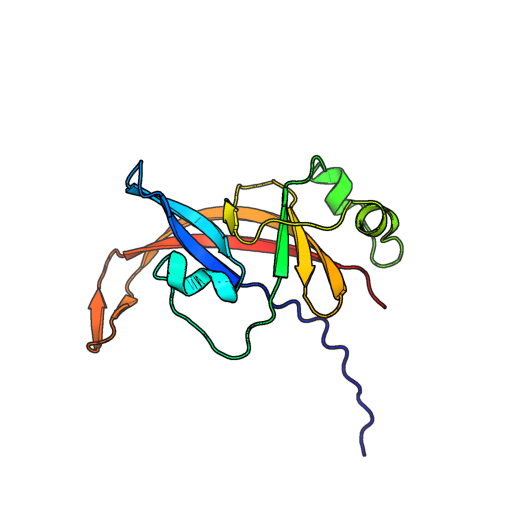 ? 10.268 4.924 1.963 1.00 95.44 109 LEU A CA 1
ATOM 862 C C . LEU A 1 109 ? 11.580 5.495 1.431 1.00 95.44 109 LEU A C 1
ATOM 864 O O . LEU A 1 109 ? 11.842 6.689 1.581 1.00 95.44 109 LEU A O 1
ATOM 868 N N . THR A 1 110 ? 12.426 4.638 0.874 1.00 94.75 110 THR A N 1
ATOM 869 C CA . THR A 1 110 ? 13.750 5.013 0.376 1.00 94.75 110 THR A CA 1
ATOM 870 C C . THR A 1 110 ? 13.891 4.599 -1.077 1.00 94.75 110 THR A C 1
ATOM 872 O O . THR A 1 110 ? 13.619 3.458 -1.445 1.00 94.75 110 THR A O 1
ATOM 875 N N . LYS A 1 111 ? 14.330 5.535 -1.920 1.00 92.56 111 LYS A N 1
ATOM 876 C CA . LYS A 1 111 ? 14.761 5.218 -3.279 1.00 92.56 111 LYS A CA 1
ATOM 877 C C . LYS A 1 111 ? 16.181 4.671 -3.211 1.00 92.56 111 LYS A C 1
ATOM 879 O O . LYS A 1 111 ? 17.047 5.281 -2.589 1.00 92.56 111 LYS A O 1
ATOM 884 N N . THR A 1 112 ? 16.403 3.531 -3.839 1.00 92.94 112 THR A N 1
ATOM 885 C CA . THR A 1 112 ? 17.702 2.861 -3.901 1.00 92.94 112 THR A CA 1
ATOM 886 C C . THR A 1 112 ? 17.890 2.258 -5.291 1.00 92.94 112 THR A C 1
ATOM 888 O O . THR A 1 112 ? 16.996 2.338 -6.136 1.00 92.94 112 THR A O 1
ATOM 891 N N . SER A 1 113 ? 19.055 1.676 -5.546 1.00 92.81 113 SER A N 1
ATOM 892 C CA . SER A 1 113 ? 19.350 0.971 -6.787 1.00 92.81 113 SER A CA 1
ATOM 893 C C . SER A 1 113 ? 19.965 -0.392 -6.519 1.00 92.81 113 SER A C 1
ATOM 895 O O . SER A 1 113 ? 20.621 -0.599 -5.499 1.00 92.81 113 SER A O 1
ATOM 897 N N . GLY A 1 114 ? 19.777 -1.315 -7.454 1.00 92.31 114 GLY A N 1
ATOM 898 C CA . GLY A 1 114 ? 20.361 -2.648 -7.398 1.00 92.31 114 GLY A CA 1
ATOM 899 C C . GLY A 1 114 ? 20.509 -3.251 -8.785 1.00 92.31 114 GLY A C 1
ATOM 900 O O . GLY A 1 114 ? 20.143 -2.636 -9.788 1.00 92.31 114 GLY A O 1
ATOM 901 N N . THR A 1 115 ? 21.054 -4.459 -8.830 1.00 93.69 115 THR A N 1
ATOM 902 C CA . THR A 1 115 ? 21.153 -5.238 -10.063 1.00 93.69 115 THR A CA 1
ATOM 903 C C . THR A 1 115 ? 19.961 -6.182 -10.136 1.00 93.69 115 THR A C 1
ATOM 905 O O . THR A 1 115 ? 19.733 -6.945 -9.198 1.00 93.69 115 THR A O 1
ATOM 908 N N . ILE A 1 116 ? 19.194 -6.119 -11.224 1.00 89.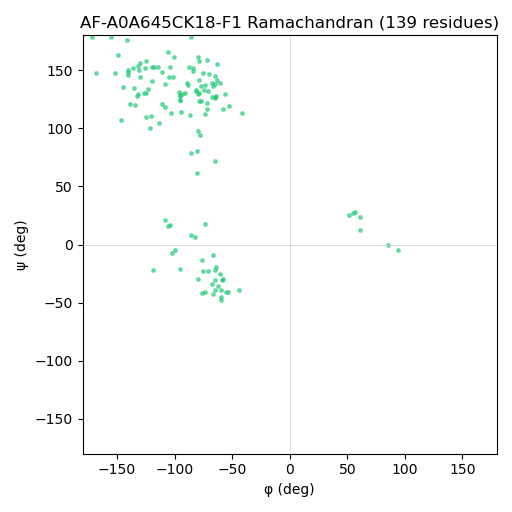88 116 ILE A N 1
ATOM 909 C CA . ILE A 1 116 ? 18.071 -7.032 -11.475 1.00 89.88 116 ILE A CA 1
ATOM 910 C C . ILE A 1 116 ? 18.360 -7.903 -12.692 1.00 89.88 116 ILE A C 1
ATOM 912 O O . ILE A 1 116 ? 19.095 -7.490 -13.585 1.00 89.88 116 ILE A O 1
ATOM 916 N N . GLU A 1 117 ? 17.770 -9.087 -12.731 1.00 92.25 117 GLU A N 1
ATOM 917 C CA . GLU A 1 117 ? 17.759 -9.943 -13.914 1.00 92.25 117 GLU A CA 1
ATOM 918 C C . GLU A 1 117 ? 16.474 -9.677 -14.707 1.00 92.25 117 GLU A C 1
ATOM 920 O O . GLU A 1 117 ? 15.382 -9.627 -14.132 1.00 92.25 117 GLU A O 1
ATOM 925 N N . ASP A 1 118 ? 16.601 -9.438 -16.012 1.00 85.88 118 ASP A N 1
ATOM 926 C CA . ASP A 1 118 ? 15.454 -9.264 -16.900 1.00 85.88 118 ASP A CA 1
ATOM 927 C C . ASP A 1 118 ? 14.917 -10.605 -17.431 1.00 85.88 118 ASP A C 1
ATOM 929 O O . ASP A 1 118 ? 15.436 -11.684 -17.153 1.00 85.88 118 ASP A O 1
ATOM 933 N N . VAL A 1 119 ? 13.848 -10.541 -18.227 1.00 83.50 119 VAL A N 1
ATOM 934 C CA . VAL A 1 119 ? 13.201 -11.731 -18.811 1.00 83.50 119 VAL A CA 1
ATOM 935 C C . VAL A 1 119 ? 14.064 -12.482 -19.835 1.00 83.50 119 VAL A C 1
ATOM 937 O O . VAL A 1 119 ? 13.669 -13.559 -20.271 1.00 83.50 119 VAL A O 1
ATOM 940 N N . ASN A 1 120 ? 15.205 -11.921 -20.238 1.00 92.12 120 ASN A N 1
ATOM 941 C CA . ASN A 1 120 ? 16.161 -12.510 -21.172 1.00 92.12 120 ASN A CA 1
ATOM 942 C C . ASN A 1 120 ? 17.453 -12.952 -20.459 1.00 92.12 120 ASN A C 1
ATOM 944 O O . ASN A 1 120 ? 18.491 -13.047 -21.114 1.00 92.12 120 ASN A O 1
ATOM 948 N N . GLU A 1 121 ? 17.406 -13.170 -19.138 1.00 93.19 121 GLU A N 1
ATOM 949 C CA . GLU A 1 121 ? 18.555 -13.586 -18.311 1.00 93.19 121 GLU A CA 1
ATOM 950 C C . GLU A 1 121 ? 19.708 -12.563 -18.326 1.00 93.19 121 GLU A C 1
ATOM 952 O O . GLU A 1 121 ? 20.880 -12.881 -18.100 1.00 93.19 121 GLU A O 1
ATOM 957 N N . LYS A 1 122 ? 19.397 -11.292 -18.615 1.00 95.25 122 LYS A N 1
ATOM 958 C CA . LYS A 1 122 ? 20.380 -10.213 -18.610 1.00 95.25 122 LYS A CA 1
ATOM 959 C C . LYS A 1 122 ? 20.371 -9.496 -17.268 1.00 95.25 122 LYS A C 1
ATOM 961 O O . LYS A 1 122 ? 19.350 -8.971 -16.830 1.00 95.25 122 LYS A O 1
ATOM 966 N N . TRP A 1 123 ? 21.554 -9.362 -16.677 1.00 94.50 123 TRP A N 1
ATOM 967 C CA . TRP A 1 123 ? 21.767 -8.537 -15.492 1.00 94.50 123 TRP A CA 1
ATOM 968 C C . TRP A 1 123 ? 21.823 -7.048 -15.856 1.00 94.50 123 TRP A C 1
ATOM 970 O O . TRP A 1 123 ? 22.628 -6.618 -16.685 1.00 94.50 123 TRP A O 1
ATOM 980 N N . ILE A 1 124 ? 20.954 -6.258 -15.230 1.00 93.00 124 ILE A N 1
ATOM 981 C CA . ILE A 1 124 ? 20.833 -4.810 -15.397 1.00 93.00 124 ILE A CA 1
ATOM 982 C C . ILE A 1 124 ? 21.235 -4.135 -14.088 1.00 93.00 124 ILE A C 1
ATOM 984 O O . ILE A 1 124 ? 20.482 -4.131 -13.111 1.00 93.00 124 ILE A O 1
ATOM 988 N N . GLU A 1 125 ? 22.429 -3.553 -14.077 1.00 94.56 125 GLU A N 1
ATOM 989 C CA . GLU A 1 125 ? 22.958 -2.794 -12.943 1.00 94.56 125 GLU A CA 1
ATOM 990 C C . GLU A 1 125 ? 22.249 -1.446 -12.757 1.00 94.56 125 GLU A C 1
ATOM 992 O O . GLU A 1 125 ? 21.683 -0.881 -13.693 1.00 94.56 125 GLU A O 1
ATOM 997 N N . ASN A 1 126 ? 22.343 -0.895 -11.543 1.00 92.38 126 ASN A N 1
ATOM 998 C CA . ASN A 1 126 ? 21.853 0.444 -11.190 1.00 92.38 126 ASN A CA 1
ATOM 999 C C . ASN A 1 126 ? 20.357 0.674 -11.476 1.00 92.38 126 ASN A C 1
ATOM 1001 O O . ASN A 1 126 ? 19.915 1.805 -11.690 1.00 92.38 126 ASN A O 1
ATOM 1005 N N . THR A 1 127 ? 19.554 -0.388 -11.439 1.00 89.56 127 THR A N 1
ATOM 1006 C CA . THR A 1 127 ? 18.103 -0.290 -11.587 1.00 89.56 127 THR A CA 1
ATOM 1007 C C . THR A 1 127 ? 17.508 0.329 -10.332 1.00 89.56 127 THR A C 1
ATOM 1009 O O . THR A 1 127 ? 17.684 -0.198 -9.235 1.00 89.56 127 THR A O 1
ATOM 1012 N N . ASN A 1 128 ? 16.801 1.449 -10.489 1.00 90.00 128 ASN A N 1
ATOM 1013 C CA . ASN A 1 128 ? 16.150 2.148 -9.384 1.00 90.00 128 ASN A CA 1
ATOM 1014 C C . ASN A 1 128 ? 14.899 1.399 -8.905 1.00 90.00 128 ASN A C 1
ATOM 1016 O O . ASN A 1 128 ? 14.079 0.993 -9.724 1.00 90.00 128 ASN A O 1
ATOM 1020 N N . TYR A 1 129 ? 14.720 1.304 -7.590 1.00 89.12 129 TYR A N 1
ATOM 1021 C CA . TYR A 1 129 ? 13.507 0.786 -6.958 1.00 89.12 129 TYR A CA 1
ATOM 1022 C C . TYR A 1 129 ? 13.254 1.460 -5.603 1.00 89.12 129 TYR A C 1
ATOM 1024 O O . TYR A 1 129 ? 14.152 2.067 -5.008 1.00 89.12 129 TYR A O 1
ATOM 1032 N N . HIS A 1 130 ? 12.025 1.348 -5.098 1.00 92.94 130 HIS A N 1
ATOM 1033 C CA . HIS A 1 130 ? 11.677 1.798 -3.752 1.00 92.94 130 HIS A CA 1
ATOM 1034 C C . HIS A 1 130 ? 11.747 0.654 -2.739 1.00 92.94 130 HIS A C 1
ATOM 1036 O O . HIS A 1 130 ? 11.126 -0.394 -2.905 1.00 92.94 130 HIS A O 1
ATOM 1042 N N . GLN A 1 131 ? 12.476 0.880 -1.649 1.00 93.19 131 GLN A N 1
ATOM 1043 C CA . GLN A 1 131 ? 12.442 0.042 -0.459 1.00 93.19 131 GLN A CA 1
ATOM 1044 C C . GLN A 1 131 ? 11.477 0.657 0.562 1.00 93.19 131 GLN A C 1
ATOM 1046 O O . GLN A 1 131 ? 11.536 1.853 0.854 1.00 93.19 131 GLN A O 1
ATOM 1051 N N . ILE A 1 132 ? 10.583 -0.169 1.107 1.00 93.75 132 ILE A N 1
ATOM 1052 C CA . ILE A 1 132 ? 9.517 0.265 2.015 1.00 93.75 132 ILE A CA 1
ATOM 1053 C C . ILE A 1 132 ? 9.495 -0.657 3.233 1.00 93.75 132 ILE A C 1
ATOM 1055 O O . ILE A 1 132 ? 9.437 -1.876 3.079 1.00 93.75 132 ILE A O 1
ATOM 1059 N N . ILE A 1 133 ? 9.508 -0.089 4.442 1.00 93.94 133 ILE A N 1
ATOM 1060 C CA . ILE A 1 133 ? 9.250 -0.835 5.683 1.00 93.94 133 ILE A CA 1
ATOM 1061 C C . ILE A 1 133 ? 7.829 -0.530 6.143 1.00 93.94 133 ILE A C 1
ATOM 1063 O O . ILE A 1 133 ? 7.516 0.592 6.560 1.00 93.94 133 ILE A O 1
ATOM 1067 N N . LEU A 1 134 ? 6.980 -1.553 6.095 1.00 93.75 134 LEU A N 1
ATOM 1068 C CA . LEU A 1 134 ? 5.578 -1.482 6.484 1.00 93.75 134 LEU A CA 1
ATOM 1069 C C . LEU A 1 134 ? 5.359 -2.148 7.843 1.00 93.75 134 LEU A C 1
ATOM 1071 O O . LEU A 1 134 ? 5.941 -3.186 8.145 1.00 93.75 134 LEU A O 1
ATOM 1075 N N . SER A 1 135 ? 4.453 -1.578 8.628 1.00 92.25 135 SER A N 1
ATOM 1076 C CA . SER A 1 135 ? 3.793 -2.276 9.733 1.00 92.25 135 SER A CA 1
ATOM 1077 C C . SER A 1 135 ? 2.292 -2.303 9.477 1.00 92.25 135 SER A C 1
ATOM 1079 O O . SER A 1 135 ? 1.769 -1.418 8.795 1.00 92.25 135 SER A O 1
ATOM 1081 N N . THR A 1 136 ? 1.606 -3.311 10.009 1.00 91.56 136 THR A N 1
ATOM 1082 C CA . THR A 1 136 ? 0.162 -3.477 9.838 1.00 91.56 136 THR A CA 1
ATOM 1083 C C . THR A 1 136 ? -0.529 -3.728 11.171 1.00 91.56 136 THR A C 1
ATOM 1085 O O . THR A 1 136 ? 0.046 -4.307 12.093 1.00 91.56 136 THR A O 1
ATOM 1088 N N . LYS A 1 137 ? -1.786 -3.290 11.269 1.00 89.38 137 LYS A N 1
ATOM 1089 C CA . LYS A 1 137 ? -2.705 -3.631 12.363 1.00 89.38 137 LYS A CA 1
ATOM 1090 C C . LYS A 1 137 ? -4.039 -4.031 11.762 1.00 89.38 137 LYS A C 1
ATOM 1092 O O . LYS A 1 137 ? -4.572 -3.291 10.944 1.00 89.38 137 LYS A O 1
ATOM 1097 N N . LEU A 1 138 ? -4.575 -5.186 12.136 1.00 83.56 138 LEU A N 1
ATOM 1098 C CA . LEU A 1 138 ? -5.825 -5.706 11.585 1.00 83.56 138 LEU A CA 1
ATOM 1099 C C . LEU A 1 138 ? -6.836 -6.018 12.684 1.00 83.56 138 LEU A C 1
ATOM 1101 O O . LEU A 1 138 ? -6.466 -6.243 13.835 1.00 83.56 138 LEU A O 1
ATOM 1105 N N . VAL A 1 139 ? -8.108 -6.058 12.296 1.00 74.31 139 VAL A N 1
ATOM 1106 C CA . VAL A 1 139 ? -9.172 -6.616 13.132 1.00 74.31 139 VAL A CA 1
ATOM 1107 C C . VAL A 1 139 ? -8.993 -8.133 13.154 1.00 74.31 139 VAL A C 1
ATOM 1109 O O . VAL A 1 139 ? -9.063 -8.775 12.102 1.00 74.31 139 VAL A O 1
ATOM 1112 N N . LEU A 1 140 ? -8.728 -8.697 14.331 1.00 69.44 140 LEU A N 1
ATOM 1113 C CA . LEU A 1 140 ? -8.754 -10.146 14.513 1.00 69.44 140 LEU A CA 1
ATOM 1114 C C . LEU A 1 140 ? -10.214 -10.618 14.646 1.00 69.44 140 LEU A C 1
ATOM 1116 O O . LEU A 1 140 ? -11.015 -9.891 15.238 1.00 69.44 140 LEU A O 1
ATOM 1120 N N . PRO A 1 141 ? -10.567 -11.776 14.059 1.00 59.31 141 PRO A N 1
ATOM 1121 C CA . PRO A 1 141 ? -11.891 -12.376 14.201 1.00 59.31 141 PRO A CA 1
ATOM 1122 C C . PRO A 1 141 ? -12.183 -12.856 15.627 1.00 59.31 141 PRO A C 1
ATOM 1124 O O . PRO A 1 141 ? -11.220 -13.177 16.363 1.00 59.31 141 PRO A O 1
#

Sequence (141 aa):
MRKDGKYKDEIDFSLGDIVDDASQTIIPSFVNPSKRQDYKLLTMSGLQSAKFELTDLTKDQYMNITQVNAELINSLPDPQKDVIKIEKDKIYLFKTANGKKGLIHPSSLTKTSGTIEDVNEKWIENTNYHQIILSTKLVLP

Mean predicted aligned error: 6.23 Å

pLDDT: mean 87.5, std 13.55, range [35.09, 98.19]

Organism: NCBI:txid1076179

Secondary structure (DSSP, 8-state):
--------------EEEEEETTTTEEEEEEE-GGGTGGGTPPP-TTPPPEEEEE----HHHHHH--SS--HHHHHSPPP-BSEEE--TT--EEEEETTS-EEEEEEEEEEEEEEEEE-TTS-EEEEEEEEEEEEEEEE---

Solvent-accessible surface area (backbone atoms only — not comparable to full-atom values): 8564 Å² total; per-residue (Å²): 135,83,86,71,80,66,79,76,85,72,82,65,72,44,72,45,71,31,65,41,85,89,76,70,42,79,40,49,22,44,33,16,54,91,49,26,63,85,52,75,40,89,78,69,87,89,63,48,44,33,22,32,35,82,50,92,56,49,62,66,62,59,67,68,53,47,95,88,50,45,62,74,63,68,70,50,78,84,42,79,35,52,63,46,78,65,54,64,67,42,34,28,38,37,31,34,80,90,66,54,40,29,39,38,36,27,76,38,70,42,83,47,65,42,72,44,73,49,99,80,77,44,78,40,70,73,41,74,47,78,49,71,47,72,49,75,49,64,59,76,133

Foldseek 3Di:
DPPCPPPPPDDFWDWDQAQDPVVRDTFIKTAFLVCCVVRVHDRDPPTWGKAKDWDPDFPVNQVPADLVDPVVQVPDDAHDHRMDTDDARTKMWMATPVGKIWIKHFPDKDKDWAWDQDPVRDTDGRHIDIDTDMDMDIRDD

Radius of gyration: 16.94 Å; Cα contacts (8 Å, |Δi|>4): 260; chains: 1; bounding box: 38×49×43 Å

Nearest PDB structures (foldseek):
  6r2h-assembly1_A  TM=2.977E-01  e=3.627E-01  Prevotella intermedia
  4mxe-assembly1_B  TM=2.052E-01  e=2.598E-01  Homo sapiens
  7usl-assembly1_C  TM=2.175E-01  e=6.181E+00  Bordetella pertussis